Protein AF-A0A195FWI2-F1 (afdb_monomer)

Mean predicted aligned error: 3.55 Å

Nearest PDB structures (foldseek):
  3k9j-assembly3_B  TM=9.685E-01  e=5.082E-02  Homo sapiens
  3k9k-assembly3_B  TM=9.729E-01  e=9.752E-02  Homo sapiens

Solvent-accessible surface area (backbone atoms only — not comparable to full-atom values): 3561 Å² total; per-residue (Å²): 105,72,80,76,53,56,92,68,84,69,94,50,71,66,52,51,50,53,53,51,50,53,61,57,71,74,53,57,74,61,60,56,52,56,59,57,60,47,47,61,62,51,51,54,48,28,61,76,49,76,68,48,78,93,74,134

Radius of gyration: 16.51 Å; Cα contacts (8 Å, |Δi|>4): 10; chains: 1; bounding box: 31×21×39 Å

InterPro domains:
  IPR036397 Ribonuclease H superfamily [G3DSA:3.30.420.10] (1-55)

Secondary structure (DSSP, 8-state):
-HHHHTT---SSHHHHHHHHHHHHHTS-HHHHHHHHHHHHHHHHHHHHTTT--S--

Foldseek 3Di:
DCVQCPPDDDPDPVRVVVSVVVVVVPDDPVVVVVVVVCVVVVVVVCVVVVNDDPPD

Organism: NCBI:txid34720

pLDDT: mean 95.41, std 6.32, range [55.69, 98.44]

Sequence (56 aa):
MKKWLAGKRFYGNEDVIAETNGYFSDLDKSYYSEGINKLEQRWTKCISLKGDYVEK

Structure (mmCIF, N/CA/C/O backbone):
data_AF-A0A195FWI2-F1
#
_entry.id   AF-A0A195FWI2-F1
#
loop_
_atom_site.group_PDB
_atom_site.id
_atom_site.type_symbol
_atom_site.label_atom_id
_atom_site.label_alt_id
_atom_site.label_comp_id
_atom_site.label_asym_id
_atom_site.label_entity_id
_atom_site.label_seq_id
_atom_site.pdbx_PDB_ins_code
_atom_site.Cartn_x
_atom_site.Cartn_y
_atom_site.Cartn_z
_atom_site.occupancy
_atom_site.B_iso_or_equiv
_atom_site.auth_seq_id
_atom_site.auth_comp_id
_atom_site.auth_asym_id
_atom_site.auth_atom_id
_atom_site.pdbx_PDB_model_num
ATOM 1 N N . MET A 1 1 ? 0.784 -2.526 -2.464 1.00 92.81 1 MET A N 1
ATOM 2 C CA . MET A 1 1 ? 2.206 -2.469 -2.865 1.00 92.81 1 MET A CA 1
ATOM 3 C C . MET A 1 1 ? 2.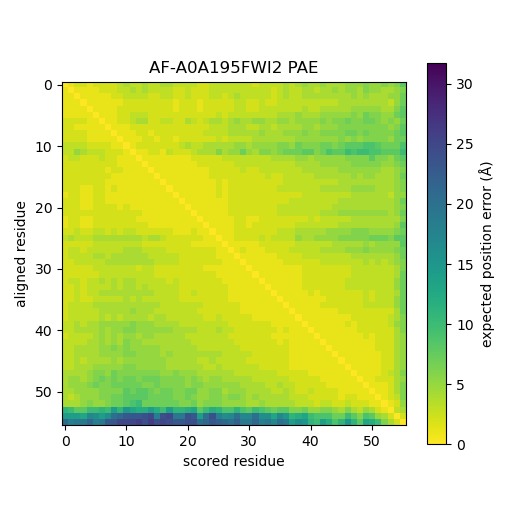977 -3.748 -2.541 1.00 92.81 1 MET A C 1
ATOM 5 O O . MET A 1 1 ? 3.446 -4.370 -3.475 1.00 92.81 1 MET A O 1
ATOM 9 N N . LYS A 1 2 ? 3.077 -4.216 -1.279 1.00 93.50 2 LYS A N 1
ATOM 10 C CA . LYS A 1 2 ? 3.836 -5.455 -0.955 1.00 93.50 2 LYS A CA 1
ATOM 11 C C . LYS A 1 2 ? 3.473 -6.655 -1.846 1.00 93.50 2 LYS A C 1
ATOM 13 O O . LYS A 1 2 ? 4.362 -7.269 -2.408 1.00 93.50 2 LYS A O 1
ATOM 18 N N . LYS A 1 3 ? 2.175 -6.935 -2.032 1.00 95.81 3 LYS A N 1
ATOM 19 C CA . LYS A 1 3 ? 1.692 -8.002 -2.934 1.00 95.81 3 LYS A CA 1
ATOM 20 C C . LYS A 1 3 ? 2.037 -7.766 -4.410 1.00 95.81 3 LYS A C 1
ATOM 22 O O . LYS A 1 3 ? 2.254 -8.722 -5.130 1.00 95.81 3 LYS A O 1
ATOM 27 N N . TRP A 1 4 ? 2.071 -6.506 -4.838 1.00 95.19 4 TRP A N 1
ATOM 28 C CA . TRP A 1 4 ? 2.361 -6.109 -6.217 1.00 95.19 4 TRP A CA 1
ATOM 29 C C . TRP A 1 4 ? 3.841 -6.294 -6.571 1.00 95.19 4 TRP A C 1
ATOM 31 O O . TRP A 1 4 ? 4.172 -6.764 -7.653 1.00 95.19 4 TRP A O 1
ATOM 41 N N . LEU A 1 5 ? 4.730 -5.954 -5.635 1.00 95.81 5 LEU A N 1
ATOM 42 C CA . LEU A 1 5 ? 6.179 -6.052 -5.820 1.00 95.81 5 LEU A CA 1
ATOM 43 C C . LEU A 1 5 ? 6.744 -7.432 -5.454 1.00 95.81 5 LEU A C 1
ATOM 45 O O . LEU A 1 5 ? 7.886 -7.736 -5.787 1.00 95.81 5 LEU A O 1
ATOM 49 N N . ALA A 1 6 ? 5.977 -8.263 -4.746 1.00 96.56 6 ALA A N 1
ATOM 50 C CA . ALA A 1 6 ? 6.434 -9.574 -4.305 1.00 96.56 6 ALA A CA 1
ATOM 51 C C . ALA A 1 6 ? 6.859 -10.448 -5.497 1.00 96.56 6 ALA A C 1
ATOM 53 O O . ALA A 1 6 ? 6.117 -10.604 -6.462 1.00 96.56 6 ALA A O 1
ATOM 54 N N . GLY A 1 7 ? 8.058 -11.029 -5.412 1.00 96.12 7 GLY A N 1
ATOM 55 C CA . GLY A 1 7 ? 8.605 -11.921 -6.439 1.00 96.12 7 GLY A CA 1
ATOM 56 C C . GLY A 1 7 ? 9.214 -11.218 -7.657 1.00 96.12 7 GLY A C 1
ATOM 57 O O . GLY A 1 7 ? 9.857 -11.886 -8.464 1.00 96.1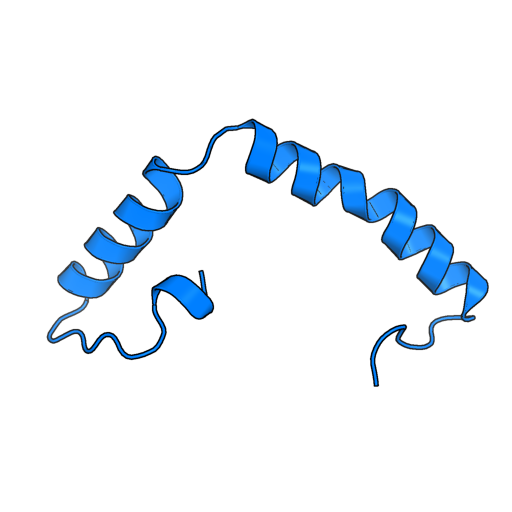2 7 GLY A O 1
ATOM 58 N N . LYS A 1 8 ? 9.081 -9.891 -7.784 1.00 96.69 8 LYS A N 1
ATOM 59 C CA . LYS A 1 8 ? 9.754 -9.126 -8.839 1.00 96.69 8 LYS A CA 1
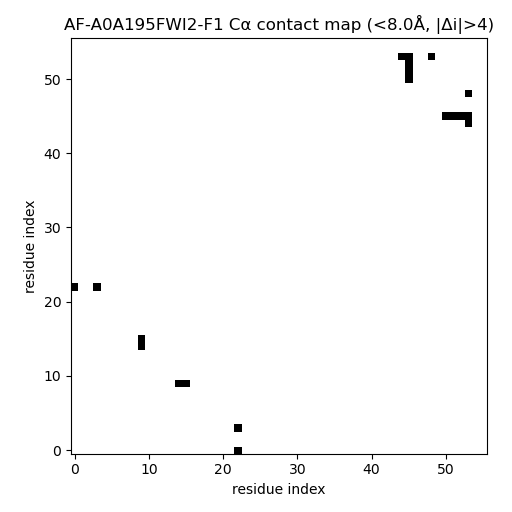ATOM 60 C C . LYS A 1 8 ? 11.228 -8.919 -8.479 1.00 96.69 8 LYS A C 1
ATOM 62 O O . LYS A 1 8 ? 11.553 -8.529 -7.357 1.00 96.69 8 LYS A O 1
ATOM 67 N N . ARG A 1 9 ? 12.122 -9.174 -9.437 1.00 97.38 9 ARG A N 1
ATOM 68 C CA . ARG A 1 9 ? 13.551 -8.851 -9.337 1.00 97.38 9 ARG A CA 1
ATOM 69 C C . ARG A 1 9 ? 13.840 -7.635 -10.207 1.00 97.38 9 ARG A C 1
ATOM 71 O O . ARG A 1 9 ? 13.494 -7.635 -11.382 1.00 97.38 9 ARG A O 1
ATOM 78 N N . PHE A 1 10 ? 14.504 -6.645 -9.627 1.00 97.69 10 PHE A N 1
ATOM 79 C CA . PHE A 1 10 ? 14.932 -5.423 -10.304 1.00 97.69 10 PHE A CA 1
ATOM 80 C C . PHE A 1 10 ? 16.452 -5.447 -10.473 1.00 97.69 10 PHE A C 1
ATOM 82 O O . PHE A 1 10 ? 17.154 -5.998 -9.617 1.00 97.69 10 PHE A O 1
ATOM 89 N N . TYR A 1 11 ? 16.957 -4.892 -11.573 1.00 97.25 11 TYR A N 1
ATOM 90 C CA . TYR A 1 11 ? 18.387 -4.890 -11.895 1.00 97.25 11 TYR A CA 1
ATOM 91 C C . TYR A 1 11 ? 19.016 -3.506 -11.717 1.00 97.25 11 TYR A C 1
ATOM 93 O O . TYR A 1 11 ? 20.236 -3.405 -11.592 1.00 97.25 11 TYR A O 1
ATOM 101 N N . GLY A 1 12 ? 18.190 -2.464 -11.624 1.00 97.88 12 GLY A N 1
ATOM 102 C CA . GLY A 1 12 ? 18.603 -1.118 -11.259 1.00 97.88 12 GLY A CA 1
ATOM 103 C C . GLY A 1 12 ? 17.537 -0.355 -10.478 1.00 97.88 12 GLY A C 1
ATOM 104 O O . GLY A 1 12 ? 16.385 -0.777 -10.354 1.00 97.88 12 GLY A O 1
ATOM 105 N N . ASN A 1 13 ? 17.939 0.806 -9.961 1.00 98.25 13 ASN A N 1
ATOM 106 C CA . ASN A 1 13 ? 17.037 1.707 -9.242 1.00 98.25 13 ASN A CA 1
ATOM 107 C C . ASN A 1 13 ? 15.925 2.242 -10.150 1.00 98.25 13 ASN A C 1
ATOM 109 O O . ASN A 1 13 ? 14.791 2.398 -9.704 1.00 98.25 13 ASN A O 1
ATOM 113 N N . GLU A 1 14 ? 16.223 2.457 -11.430 1.00 98.44 14 GLU A N 1
ATOM 114 C CA . GLU A 1 14 ? 15.227 2.970 -12.370 1.00 98.44 14 GLU A CA 1
ATOM 115 C C . GLU A 1 14 ? 14.088 1.979 -12.608 1.00 98.44 14 GLU A C 1
ATOM 117 O O . GLU A 1 14 ? 12.935 2.394 -12.712 1.00 98.44 14 GLU A O 1
ATOM 122 N N . ASP A 1 15 ? 14.371 0.672 -12.572 1.00 97.94 15 ASP A N 1
ATOM 123 C CA . ASP A 1 15 ? 13.341 -0.361 -12.710 1.00 97.94 15 ASP A CA 1
ATOM 124 C C . ASP A 1 15 ? 12.348 -0.311 -11.539 1.00 97.94 15 ASP A C 1
ATOM 126 O O . ASP A 1 15 ? 11.133 -0.357 -11.737 1.00 97.94 15 ASP A O 1
ATOM 130 N N . VAL A 1 16 ? 12.849 -0.191 -10.301 1.00 97.38 16 VAL A N 1
ATOM 131 C CA . VAL A 1 16 ? 11.982 -0.138 -9.112 1.00 97.38 16 VAL A CA 1
ATOM 132 C C . VAL A 1 16 ? 11.233 1.191 -9.018 1.00 97.38 16 VAL A C 1
ATOM 134 O O . VAL A 1 16 ? 10.080 1.199 -8.586 1.00 97.38 16 VAL A O 1
ATOM 137 N N . ILE A 1 17 ? 11.833 2.303 -9.456 1.00 98.25 17 ILE A N 1
ATOM 138 C CA . ILE A 1 17 ? 11.160 3.607 -9.527 1.00 98.25 17 ILE A CA 1
ATOM 139 C C . ILE A 1 17 ? 10.019 3.552 -10.544 1.00 98.25 17 ILE A C 1
ATOM 141 O O . ILE A 1 17 ? 8.892 3.912 -10.205 1.00 98.25 17 ILE A O 1
ATOM 145 N N . ALA A 1 18 ? 10.280 3.062 -11.759 1.00 98.00 18 ALA A N 1
ATOM 146 C CA . ALA A 1 18 ? 9.269 2.947 -12.806 1.00 98.00 18 ALA A CA 1
ATOM 147 C C . ALA A 1 18 ? 8.104 2.046 -12.372 1.00 98.00 18 ALA A C 1
ATOM 149 O O . ALA A 1 18 ? 6.942 2.434 -12.490 1.00 98.00 18 ALA A O 1
ATOM 150 N N . GLU A 1 19 ? 8.405 0.883 -11.790 1.00 97.88 19 GLU A N 1
ATOM 151 C CA . GLU A 1 19 ? 7.396 -0.055 -11.292 1.00 97.88 19 GLU A CA 1
ATOM 152 C C . GLU A 1 19 ? 6.578 0.526 -10.124 1.00 97.88 19 GLU A C 1
ATOM 154 O O . GLU A 1 19 ? 5.364 0.333 -10.044 1.00 97.88 19 GLU A O 1
ATOM 159 N N . THR A 1 20 ? 7.227 1.262 -9.217 1.00 97.69 20 THR A N 1
ATOM 160 C CA . THR A 1 20 ? 6.550 1.925 -8.093 1.00 97.69 20 THR A CA 1
ATOM 161 C C . THR A 1 20 ? 5.640 3.046 -8.585 1.00 97.69 20 THR A C 1
ATOM 163 O O . THR A 1 20 ? 4.502 3.151 -8.130 1.00 97.69 20 THR A O 1
ATOM 166 N N . ASN A 1 21 ? 6.103 3.852 -9.541 1.00 98.12 21 ASN A N 1
ATOM 167 C CA . ASN A 1 21 ? 5.296 4.904 -10.153 1.00 98.12 21 ASN A CA 1
ATOM 168 C C . ASN A 1 21 ? 4.077 4.322 -10.875 1.00 98.12 21 ASN A C 1
ATOM 170 O O . ASN A 1 21 ? 2.976 4.823 -10.665 1.00 98.12 21 ASN A O 1
ATOM 174 N N . GLY A 1 22 ? 4.256 3.234 -11.634 1.00 97.19 22 GLY A N 1
ATOM 175 C CA . GLY A 1 22 ? 3.155 2.507 -12.272 1.00 97.19 22 GLY A CA 1
ATOM 176 C C . GLY A 1 22 ? 2.119 2.002 -11.263 1.00 97.19 22 GLY A C 1
ATOM 177 O O . GLY A 1 22 ? 0.924 2.221 -11.429 1.00 97.19 22 GLY A O 1
ATOM 178 N N . TYR A 1 23 ? 2.568 1.418 -10.145 1.00 97.38 23 TYR A N 1
ATOM 179 C CA . TYR A 1 23 ? 1.654 0.987 -9.083 1.00 97.38 23 TYR A CA 1
ATOM 180 C C . TYR A 1 23 ? 0.772 2.129 -8.559 1.00 97.38 23 TYR A C 1
ATOM 182 O O . TYR A 1 23 ? -0.406 1.910 -8.295 1.00 97.38 23 TYR A O 1
ATOM 190 N N . PHE A 1 24 ? 1.328 3.329 -8.361 1.00 97.06 24 PHE A N 1
ATOM 191 C CA . PHE A 1 24 ? 0.574 4.458 -7.810 1.00 97.06 24 PHE A CA 1
ATOM 192 C C . PHE A 1 24 ? -0.251 5.219 -8.852 1.00 97.06 24 PHE A C 1
ATOM 194 O O . PHE A 1 24 ? -1.283 5.777 -8.475 1.00 97.06 24 PHE A O 1
ATOM 201 N N . SER A 1 25 ? 0.158 5.238 -10.127 1.00 97.19 25 SER A N 1
ATOM 202 C CA . SER A 1 25 ? -0.614 5.872 -11.206 1.00 97.19 25 SER A CA 1
ATOM 20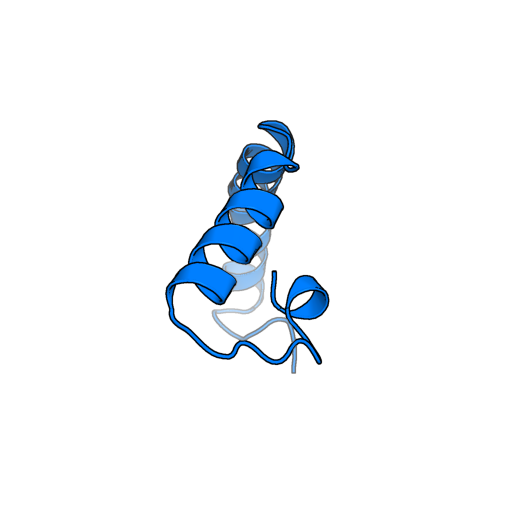3 C C . SER A 1 25 ? -1.942 5.171 -11.472 1.00 97.19 25 SER A C 1
ATOM 205 O O . SER A 1 25 ? -2.900 5.825 -11.877 1.00 97.19 25 SER A O 1
ATOM 207 N N . ASP A 1 26 ? -2.007 3.868 -11.202 1.00 95.19 26 ASP A N 1
ATOM 208 C CA . ASP A 1 26 ? -3.199 3.046 -11.425 1.00 95.19 26 ASP A CA 1
ATOM 209 C C . ASP A 1 26 ? -4.217 3.133 -10.272 1.00 95.19 26 ASP A C 1
ATOM 211 O O . ASP A 1 26 ? -5.318 2.588 -10.362 1.00 95.19 26 ASP A O 1
ATOM 215 N N . LEU A 1 27 ? -3.869 3.800 -9.164 1.00 96.88 27 LEU A N 1
ATOM 216 C CA . LEU A 1 27 ? -4.753 3.936 -8.009 1.00 96.88 27 LEU A CA 1
ATOM 217 C C . LEU A 1 27 ? -5.649 5.165 -8.137 1.00 96.88 27 LEU A C 1
ATOM 219 O O . LEU A 1 27 ? -5.174 6.293 -8.273 1.00 96.88 27 LEU A O 1
ATOM 223 N N . ASP A 1 28 ? -6.955 4.952 -7.982 1.00 97.75 28 ASP A N 1
ATOM 224 C CA . ASP A 1 28 ? -7.916 6.048 -7.906 1.00 97.75 28 ASP 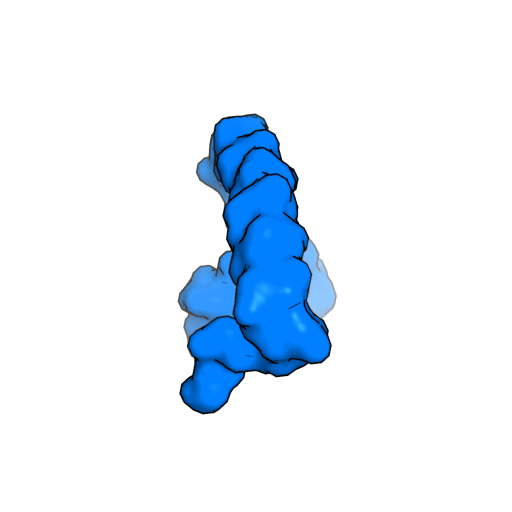A CA 1
ATOM 225 C C . ASP A 1 28 ? -7.690 6.916 -6.656 1.00 97.75 28 ASP A C 1
ATOM 227 O O . ASP A 1 28 ? -7.206 6.453 -5.617 1.00 97.75 28 ASP A O 1
ATOM 231 N N . LYS A 1 29 ? -8.104 8.186 -6.717 1.00 97.19 29 LYS A N 1
ATOM 232 C CA . LYS A 1 29 ? -8.078 9.088 -5.555 1.00 97.19 29 LYS A CA 1
ATOM 233 C C . LYS A 1 29 ? -8.846 8.505 -4.361 1.00 97.19 29 LYS A C 1
ATOM 235 O O . LYS A 1 29 ? -8.433 8.723 -3.219 1.00 97.19 29 LYS A O 1
ATOM 240 N N . SER A 1 30 ? -9.914 7.743 -4.613 1.00 97.62 30 SER A N 1
ATOM 241 C CA . SER A 1 30 ? -10.708 7.064 -3.590 1.00 97.62 30 SER A CA 1
ATOM 242 C C . SER A 1 30 ? -9.890 6.066 -2.777 1.00 97.62 30 SER A C 1
ATOM 244 O O . SER A 1 30 ? -10.100 5.952 -1.576 1.00 97.62 30 SER A O 1
ATOM 246 N N . TYR A 1 31 ? -8.894 5.406 -3.375 1.00 97.44 31 TYR A N 1
ATOM 247 C CA . TYR A 1 31 ? -8.035 4.459 -2.663 1.00 97.44 31 TYR A CA 1
ATOM 248 C C . TYR A 1 31 ? -7.361 5.121 -1.452 1.00 97.44 31 TYR A C 1
ATOM 250 O O . TYR A 1 31 ? -7.289 4.547 -0.360 1.00 97.44 31 TYR A O 1
ATOM 258 N N . TYR A 1 32 ? -6.894 6.358 -1.631 1.00 96.94 32 TYR A N 1
ATOM 259 C CA . TYR A 1 32 ? -6.250 7.128 -0.574 1.00 96.94 32 TYR A CA 1
ATOM 260 C C . TYR A 1 32 ? -7.267 7.637 0.448 1.00 96.94 32 TYR A C 1
ATOM 262 O O . TYR A 1 32 ? -7.037 7.491 1.649 1.00 96.94 32 TYR A O 1
ATOM 270 N N . SER A 1 33 ? -8.400 8.192 0.000 1.00 97.94 33 SER A N 1
ATOM 271 C CA . SER A 1 33 ? -9.418 8.715 0.919 1.00 97.94 33 SER A CA 1
ATOM 272 C C . SER A 1 33 ? -10.070 7.605 1.747 1.00 97.94 33 SER A C 1
ATOM 274 O O . SER A 1 33 ? -10.197 7.751 2.958 1.00 97.94 33 SER A O 1
ATOM 276 N N . GLU A 1 34 ? -10.378 6.450 1.157 1.00 97.69 34 GLU A N 1
ATOM 277 C CA . GLU A 1 34 ? -10.852 5.262 1.873 1.00 97.69 34 GLU A CA 1
ATOM 278 C C . GLU A 1 34 ? -9.818 4.749 2.879 1.00 97.69 34 GLU A C 1
ATOM 280 O O . GLU A 1 34 ? -10.166 4.344 3.990 1.00 97.69 34 GLU A O 1
ATOM 285 N N . GLY A 1 35 ? -8.535 4.763 2.506 1.00 97.25 35 GLY A N 1
ATOM 286 C CA . GLY A 1 35 ? -7.438 4.410 3.402 1.00 97.25 35 GLY A CA 1
ATOM 287 C C . GLY A 1 35 ? -7.365 5.325 4.627 1.00 97.25 35 GLY A C 1
ATOM 288 O O . GLY A 1 35 ? -7.221 4.829 5.746 1.00 97.25 35 GLY A O 1
ATOM 289 N N . ILE A 1 36 ? -7.509 6.637 4.422 1.00 98.12 36 ILE A N 1
ATOM 290 C CA . ILE A 1 36 ? -7.515 7.650 5.488 1.00 98.12 36 ILE A CA 1
ATOM 291 C C . ILE A 1 36 ? -8.768 7.513 6.359 1.00 98.12 36 ILE A C 1
ATOM 293 O O . ILE A 1 36 ? -8.659 7.484 7.583 1.00 98.12 36 ILE A O 1
ATOM 297 N N . ASN A 1 37 ? -9.944 7.335 5.757 1.00 97.69 37 ASN A N 1
ATOM 298 C CA . ASN A 1 37 ? -11.214 7.213 6.480 1.00 97.69 37 ASN A CA 1
ATOM 299 C C . ASN A 1 37 ? -11.250 5.993 7.418 1.00 97.69 37 ASN A C 1
ATOM 301 O O . ASN A 1 37 ? -11.931 6.005 8.440 1.00 97.69 37 ASN A O 1
ATOM 305 N N . LYS A 1 38 ? -10.458 4.948 7.143 1.00 97.00 38 LYS A N 1
ATOM 306 C CA . LYS A 1 38 ? -10.306 3.791 8.045 1.00 97.00 38 LYS A CA 1
ATOM 307 C C . LYS A 1 38 ? -9.606 4.123 9.372 1.00 97.00 38 LYS A C 1
ATOM 309 O O . LYS A 1 38 ? -9.611 3.275 10.266 1.00 97.00 38 LYS A O 1
ATOM 314 N N . LEU A 1 39 ? -8.996 5.303 9.527 1.00 97.44 39 LEU A N 1
ATOM 315 C CA . LEU A 1 39 ? -8.350 5.713 10.781 1.00 97.44 39 LEU A CA 1
ATOM 316 C C . LEU A 1 39 ? -9.339 5.810 11.942 1.00 97.44 39 LEU A C 1
ATOM 318 O O . LEU A 1 39 ? -9.015 5.333 13.026 1.00 97.44 39 LEU A O 1
ATOM 322 N N . GLU A 1 40 ? -10.546 6.328 11.706 1.00 97.12 40 GLU A N 1
ATOM 323 C CA . GLU A 1 40 ? -11.581 6.444 12.739 1.00 97.12 40 GLU A CA 1
ATOM 324 C C . GLU A 1 40 ? -11.868 5.077 13.375 1.00 97.12 40 GLU A C 1
ATOM 326 O O . GLU A 1 40 ? -11.702 4.889 14.579 1.0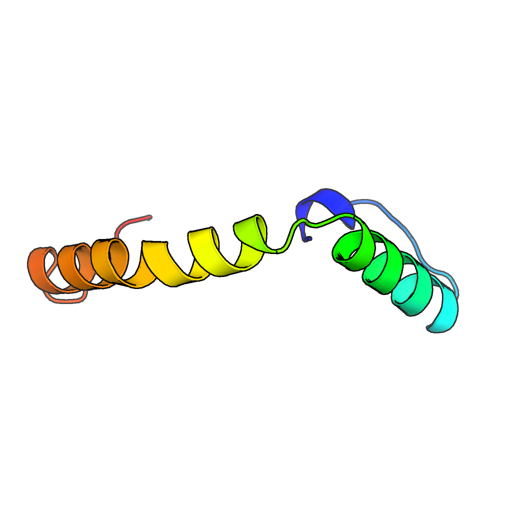0 97.12 40 GLU A O 1
ATOM 331 N N . GLN A 1 41 ? -12.155 4.073 12.541 1.00 95.12 41 GLN A N 1
ATOM 332 C CA . GLN A 1 41 ? -12.399 2.702 12.993 1.00 95.12 41 GLN A CA 1
ATOM 333 C C . GLN A 1 41 ? -11.197 2.098 13.735 1.00 95.12 41 GLN A C 1
ATOM 335 O O . GLN A 1 41 ? -11.369 1.344 14.696 1.00 95.12 41 GLN A O 1
ATOM 340 N N . ARG A 1 42 ? -9.966 2.398 13.298 1.00 95.81 42 ARG A N 1
ATOM 341 C CA . ARG A 1 42 ? -8.738 1.907 13.947 1.00 95.81 42 ARG A CA 1
ATOM 342 C C . ARG A 1 42 ? -8.539 2.530 15.327 1.00 95.81 42 ARG A C 1
ATOM 344 O O . ARG A 1 42 ? -8.169 1.811 16.253 1.00 95.81 42 ARG A O 1
ATOM 351 N N . TRP A 1 43 ? -8.812 3.823 15.487 1.00 96.06 43 TRP A N 1
ATOM 352 C CA . TRP A 1 43 ? -8.733 4.493 16.785 1.00 96.06 43 TRP A CA 1
ATOM 353 C C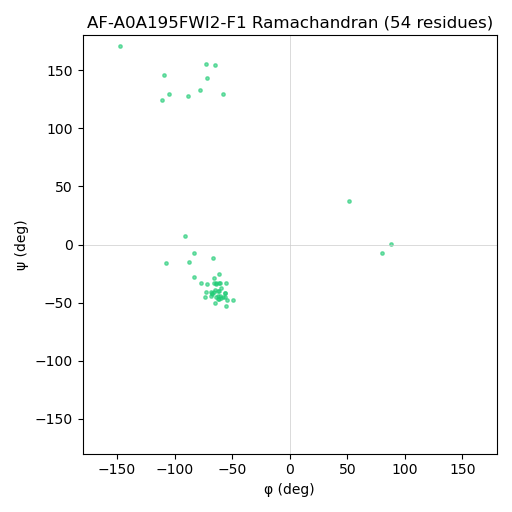 . TRP A 1 43 ? -9.807 4.000 17.749 1.00 96.06 43 TRP A C 1
ATOM 355 O O . TRP A 1 43 ? -9.481 3.696 18.895 1.00 96.06 43 TRP A O 1
ATOM 365 N N . THR A 1 44 ? -11.046 3.807 17.287 1.00 96.44 44 THR A N 1
ATOM 366 C CA . THR A 1 44 ? -12.100 3.189 18.106 1.00 96.44 44 THR A CA 1
ATOM 367 C C . THR A 1 44 ? -11.670 1.813 18.616 1.00 96.44 44 THR A C 1
ATOM 369 O O . THR A 1 44 ? -11.806 1.526 19.806 1.00 96.44 44 THR A O 1
ATOM 372 N N . LYS A 1 45 ? -11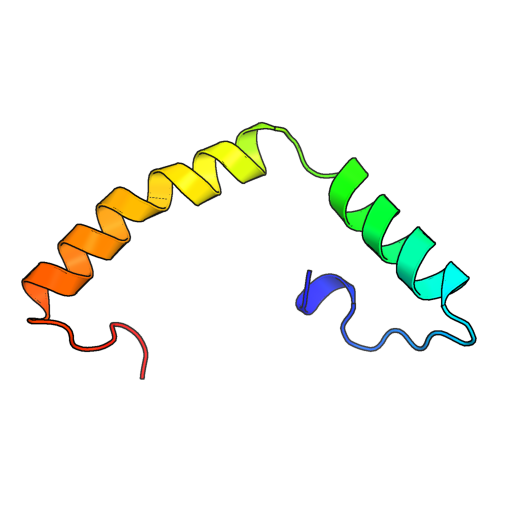.081 0.977 17.746 1.00 95.19 45 LYS A N 1
ATOM 373 C CA . LYS A 1 45 ? -10.545 -0.333 18.146 1.00 95.19 45 LYS A CA 1
ATOM 374 C C . LYS A 1 45 ? -9.424 -0.209 19.177 1.00 95.19 45 LYS A C 1
ATOM 376 O O . LYS A 1 45 ? -9.488 -0.890 20.195 1.00 95.19 45 LYS A O 1
ATOM 381 N N . CYS A 1 46 ? -8.458 0.683 18.962 1.00 95.94 46 CYS A N 1
ATOM 382 C CA . CYS A 1 46 ? -7.369 0.943 19.909 1.00 95.94 46 CYS A CA 1
ATOM 383 C C . CYS A 1 46 ? -7.899 1.292 21.310 1.00 95.94 46 CYS A C 1
ATOM 385 O O . CYS A 1 46 ? -7.484 0.686 22.295 1.00 95.94 46 CYS A O 1
ATOM 387 N N . ILE A 1 47 ? -8.881 2.197 21.400 1.00 97.06 47 ILE A N 1
ATOM 388 C CA . ILE A 1 47 ? -9.511 2.568 22.676 1.00 97.06 47 ILE A CA 1
ATOM 389 C C . ILE A 1 47 ? -10.209 1.357 23.303 1.00 97.06 47 ILE A C 1
ATOM 391 O O . ILE A 1 47 ? -10.004 1.069 24.481 1.00 97.06 47 ILE A O 1
ATOM 395 N N . SER A 1 48 ? -10.996 0.614 22.516 1.00 96.38 48 SER A N 1
ATOM 396 C CA . SER A 1 48 ? -11.729 -0.560 23.011 1.00 96.38 48 SER A CA 1
ATOM 397 C C . SER A 1 48 ? -10.807 -1.665 23.540 1.00 96.38 48 SER A C 1
ATOM 399 O O . SER A 1 48 ? -11.144 -2.336 24.513 1.00 96.38 48 SER A O 1
ATOM 401 N N . LEU A 1 49 ? -9.621 -1.808 22.943 1.00 96.12 49 LEU A N 1
ATOM 402 C CA . LEU A 1 49 ? -8.602 -2.781 23.329 1.00 96.12 49 LEU A CA 1
ATOM 403 C C . LEU A 1 49 ? -7.604 -2.231 24.350 1.00 96.12 49 LEU A C 1
ATOM 405 O O . LEU A 1 49 ? -6.616 -2.894 24.654 1.00 96.12 49 LEU A O 1
ATOM 409 N N . LYS A 1 50 ? -7.836 -1.027 24.889 1.00 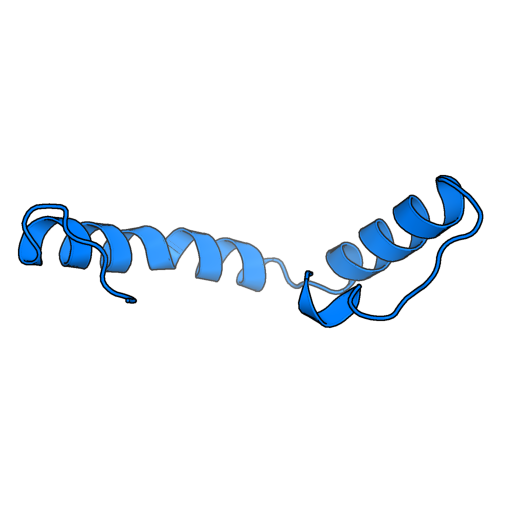96.50 50 LYS A N 1
ATOM 410 C CA . LYS A 1 50 ? -6.927 -0.358 25.834 1.00 96.50 50 LYS A CA 1
ATOM 411 C C . LYS A 1 50 ? -5.483 -0.289 25.315 1.00 96.50 50 LYS A C 1
ATOM 413 O O . LYS A 1 50 ? -4.533 -0.418 26.081 1.00 96.50 50 LYS A O 1
ATOM 418 N N . GLY A 1 51 ? -5.339 -0.081 24.009 1.00 94.62 51 GLY A N 1
ATOM 419 C CA . GLY A 1 51 ? -4.054 0.017 23.326 1.00 94.62 51 GLY A CA 1
ATOM 420 C C . GLY A 1 51 ? -3.455 -1.306 22.845 1.00 94.62 51 GLY A C 1
ATOM 421 O O . GLY A 1 51 ? -2.382 -1.260 22.250 1.00 94.62 51 GLY A O 1
ATOM 422 N N . ASP A 1 52 ? -4.105 -2.456 23.058 1.00 95.69 52 ASP A N 1
ATOM 423 C CA . ASP A 1 52 ? -3.621 -3.730 22.508 1.00 95.69 52 ASP A CA 1
ATOM 424 C C . ASP A 1 52 ? -3.848 -3.823 20.985 1.00 95.69 52 ASP A C 1
ATOM 426 O O . ASP A 1 52 ? -4.735 -3.177 20.411 1.00 95.69 52 ASP A O 1
ATOM 430 N N . TYR A 1 53 ? -3.032 -4.638 20.319 1.00 92.88 53 TYR A N 1
ATOM 431 C CA . TYR A 1 53 ? -3.152 -4.898 18.890 1.00 92.88 53 TYR A CA 1
ATOM 432 C C . TYR A 1 53 ? -4.383 -5.761 18.586 1.00 92.88 53 TYR A C 1
ATOM 434 O O . TYR A 1 53 ? -4.737 -6.683 19.316 1.00 92.88 53 TYR A O 1
ATOM 442 N N . VAL A 1 54 ? -5.036 -5.468 17.459 1.00 84.06 54 VAL A N 1
ATOM 443 C CA . VAL A 1 54 ? -6.216 -6.213 16.984 1.00 84.06 54 VAL A CA 1
ATOM 444 C C . VAL A 1 54 ? -5.822 -7.557 16.357 1.00 84.06 54 VAL A C 1
ATOM 446 O O . VAL A 1 54 ? -6.584 -8.517 16.427 1.00 84.06 54 VAL A O 1
ATOM 449 N N . GLU A 1 55 ? -4.655 -7.618 15.718 1.00 76.62 55 GLU A N 1
ATOM 450 C CA . GLU A 1 55 ? -4.153 -8.790 14.997 1.00 76.62 55 GLU A CA 1
ATOM 451 C C . GLU A 1 55 ? -2.947 -9.353 15.765 1.00 76.62 55 GLU A C 1
ATOM 453 O O . GLU A 1 55 ? -2.009 -8.608 16.056 1.00 76.62 55 GLU A O 1
ATOM 458 N N . LYS A 1 56 ? -3.007 -10.642 16.123 1.00 55.69 56 LYS A N 1
ATOM 459 C CA . LYS A 1 56 ? -1.884 -11.424 16.662 1.00 55.69 56 LYS A CA 1
ATOM 460 C C . LYS A 1 56 ? -1.224 -12.228 15.553 1.00 55.69 56 LYS A C 1
ATOM 462 O O . LYS A 1 56 ? -1.977 -12.738 14.693 1.00 55.69 56 LYS A O 1
#